Protein AF-A0A1J3I0V1-F1 (afdb_monomer_lite)

Radius of gyration: 13.32 Å; chains: 1; bounding box: 36×35×29 Å

Foldseek 3Di:
DDPPPPLEDADQVSLLCCQPVVVCLCSHQEYAAACQPDPAADEREPCSNVNNVNHDYYHYHHPPDPDDDDPPHSYHYDDD

pLDDT: mean 80.08, std 13.04, range [33.25, 93.81]

Organism: Noccaea caerulescens (NCBI:txid107243)

Sequence (80 aa):
LGSQGSHRLWNHKGVVAALTKRVGANSVRGIFLDMSELEKNIPLDRCTFTEMRNLRYLKIYSSRCHRECEADCKLNFPEG

Structure (mmCIF, N/CA/C/O backbone):
data_AF-A0A1J3I0V1-F1
#
_entry.id   AF-A0A1J3I0V1-F1
#
loop_
_atom_site.group_PDB
_atom_site.id
_atom_site.type_symbol
_atom_site.label_atom_id
_atom_site.label_alt_id
_atom_site.label_comp_id
_atom_site.label_asym_id
_atom_site.label_entity_id
_atom_site.label_seq_id
_atom_site.pdbx_PDB_ins_code
_atom_site.Cartn_x
_atom_site.Cartn_y
_atom_site.Cartn_z
_atom_site.occupancy
_atom_site.B_iso_or_equiv
_atom_site.auth_seq_id
_atom_site.auth_comp_id
_atom_site.auth_asym_id
_atom_site.auth_atom_id
_atom_site.pdbx_PDB_model_num
ATOM 1 N N . LEU A 1 1 ? -20.400 19.617 -0.276 1.00 33.25 1 LEU A N 1
ATOM 2 C CA . LEU A 1 1 ? -19.866 18.791 0.834 1.00 33.25 1 LEU A CA 1
ATOM 3 C C . LEU A 1 1 ? -19.513 17.418 0.275 1.00 33.25 1 LEU A C 1
ATOM 5 O O . LEU A 1 1 ? -20.402 16.609 0.073 1.00 33.25 1 LEU A O 1
ATOM 9 N N . GLY A 1 2 ? -18.251 17.188 -0.080 1.00 34.81 2 GLY A N 1
ATOM 10 C CA . GLY A 1 2 ? -17.823 15.918 -0.664 1.00 34.81 2 GLY A CA 1
ATOM 11 C C . GLY A 1 2 ? -16.339 15.956 -0.984 1.00 34.81 2 GLY A C 1
ATOM 12 O O . GLY A 1 2 ? -15.958 16.298 -2.096 1.00 34.81 2 GLY A O 1
ATOM 13 N N . SER A 1 3 ? -15.497 15.639 -0.003 1.00 45.50 3 SER A N 1
ATOM 14 C CA . SER A 1 3 ? -14.127 15.233 -0.310 1.00 45.50 3 SER A CA 1
ATOM 15 C C . SER A 1 3 ? -14.231 13.864 -0.986 1.00 45.50 3 SER A C 1
ATOM 17 O O . SER A 1 3 ? -14.387 12.846 -0.313 1.00 45.50 3 SER A O 1
ATOM 19 N N . GLN A 1 4 ? -14.283 13.850 -2.323 1.00 49.84 4 GLN A N 1
ATOM 20 C CA . 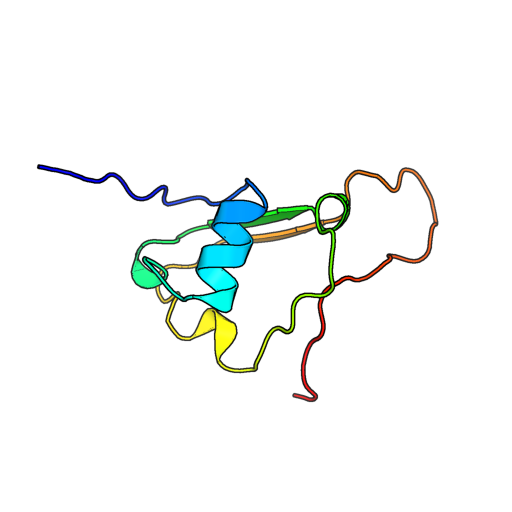GLN A 1 4 ? -14.210 12.638 -3.139 1.00 49.84 4 GLN A CA 1
ATOM 21 C C . GLN A 1 4 ? -12.818 12.025 -2.956 1.00 49.84 4 GLN A C 1
ATOM 23 O O . GLN A 1 4 ? -11.903 12.260 -3.742 1.00 49.84 4 GLN A O 1
ATOM 28 N N . GLY A 1 5 ? -12.637 11.253 -1.884 1.00 58.41 5 GLY A N 1
ATOM 29 C CA . GLY A 1 5 ? -11.492 10.362 -1.761 1.00 58.41 5 GLY A CA 1
ATOM 30 C C . GLY A 1 5 ? -11.483 9.431 -2.971 1.00 58.41 5 GLY A C 1
ATOM 31 O O . GLY A 1 5 ? -12.472 8.749 -3.236 1.00 58.41 5 GLY A O 1
ATOM 32 N N . SER A 1 6 ? -10.402 9.447 -3.753 1.00 65.38 6 SER A N 1
ATOM 33 C CA . SER A 1 6 ? -10.307 8.615 -4.950 1.00 65.38 6 SER A CA 1
ATOM 34 C C . SER A 1 6 ? -10.462 7.139 -4.580 1.00 65.38 6 SER A C 1
ATOM 36 O O . SER A 1 6 ? -9.633 6.578 -3.866 1.00 65.38 6 SER A O 1
ATOM 38 N N . HIS A 1 7 ? -11.493 6.480 -5.116 1.00 82.50 7 HIS A N 1
ATOM 39 C CA . HIS A 1 7 ? -11.708 5.041 -4.929 1.00 82.50 7 HIS A CA 1
ATOM 40 C C . HIS A 1 7 ? -10.587 4.181 -5.532 1.00 82.50 7 HIS A C 1
ATOM 42 O O . HIS A 1 7 ? -10.508 2.986 -5.242 1.00 82.50 7 HIS A O 1
ATOM 48 N N . ARG A 1 8 ? -9.746 4.755 -6.402 1.00 85.69 8 ARG A N 1
ATOM 49 C CA . ARG A 1 8 ? -8.587 4.096 -7.009 1.00 85.69 8 ARG A CA 1
ATOM 50 C C . ARG A 1 8 ? -7.323 4.889 -6.702 1.00 85.69 8 ARG A C 1
ATOM 52 O O . ARG A 1 8 ? -7.250 6.079 -7.001 1.00 85.69 8 ARG A O 1
ATOM 59 N N . LEU A 1 9 ? -6.325 4.226 -6.138 1.00 87.75 9 LEU A N 1
ATOM 60 C CA . LEU A 1 9 ? -5.018 4.809 -5.860 1.00 87.75 9 LEU A CA 1
ATOM 61 C C . LEU A 1 9 ? -4.007 4.263 -6.867 1.00 87.75 9 LEU A C 1
ATOM 63 O O . LEU A 1 9 ? -3.859 3.050 -6.981 1.00 87.75 9 LEU A O 1
ATOM 67 N N . TRP A 1 10 ? -3.339 5.156 -7.596 1.00 86.62 10 TRP A N 1
ATOM 68 C CA . TRP A 1 10 ? -2.277 4.811 -8.552 1.00 86.62 10 TRP A CA 1
ATOM 69 C C . TRP A 1 10 ? -0.994 5.620 -8.360 1.00 86.62 10 TRP A C 1
ATOM 71 O O . TRP A 1 10 ? 0.065 5.185 -8.788 1.00 86.62 10 TRP A O 1
ATOM 81 N N . ASN A 1 11 ? -1.060 6.801 -7.731 1.00 84.75 11 ASN A N 1
ATOM 82 C CA . ASN A 1 11 ? 0.149 7.567 -7.440 1.00 84.75 11 ASN A CA 1
ATOM 83 C C . ASN A 1 11 ? 0.830 6.988 -6.192 1.00 84.75 11 ASN A C 1
ATOM 85 O O . ASN A 1 11 ? 0.154 6.714 -5.192 1.00 84.75 11 ASN A O 1
ATOM 89 N N . HIS A 1 12 ? 2.155 6.827 -6.236 1.00 81.94 12 HIS A N 1
ATOM 90 C CA . HIS A 1 12 ? 2.901 6.178 -5.157 1.00 81.94 12 HIS A CA 1
ATOM 91 C C . HIS A 1 12 ? 2.670 6.846 -3.791 1.00 81.94 12 HIS A C 1
ATOM 93 O O . HIS A 1 12 ? 2.486 6.144 -2.803 1.00 81.94 12 HIS A O 1
ATOM 99 N N . LYS A 1 13 ? 2.580 8.184 -3.707 1.00 84.62 13 LYS A N 1
ATOM 100 C CA . LYS A 1 13 ? 2.369 8.899 -2.428 1.00 84.62 13 LYS A CA 1
ATOM 101 C C . LYS A 1 13 ? 1.041 8.536 -1.761 1.00 84.62 13 LYS A C 1
ATOM 103 O O . LYS A 1 13 ? 0.998 8.308 -0.555 1.00 84.62 13 LYS A O 1
ATOM 108 N N . GLY A 1 14 ? -0.036 8.480 -2.538 1.00 84.44 14 GLY A N 1
ATOM 109 C CA . GLY A 1 14 ? -1.378 8.143 -2.076 1.00 84.44 14 GLY A CA 1
ATOM 110 C C . GLY A 1 14 ? -1.482 6.678 -1.674 1.00 84.44 14 GLY A C 1
ATOM 111 O O . GLY A 1 14 ? -2.054 6.377 -0.629 1.00 84.44 14 GLY A O 1
ATOM 112 N N . VAL A 1 15 ? -0.867 5.781 -2.450 1.00 86.44 15 VAL A N 1
ATOM 113 C CA . VAL A 1 15 ? -0.782 4.358 -2.097 1.00 86.44 15 VAL A CA 1
ATOM 114 C C . VAL A 1 15 ? 0.016 4.171 -0.804 1.00 86.44 15 VAL A C 1
ATOM 116 O O . VAL A 1 15 ? -0.492 3.558 0.128 1.00 86.44 15 VAL A O 1
ATOM 119 N N . VAL A 1 16 ? 1.207 4.770 -0.684 1.00 86.25 16 VAL A N 1
ATOM 120 C CA . VAL A 1 16 ? 2.028 4.725 0.541 1.00 86.25 16 VAL A CA 1
ATOM 121 C C . VAL A 1 16 ? 1.250 5.256 1.741 1.00 86.25 16 VAL A C 1
ATOM 123 O O . VAL A 1 16 ? 1.250 4.625 2.795 1.00 86.25 16 VAL A O 1
ATOM 126 N N . ALA A 1 17 ? 0.558 6.391 1.605 1.00 85.62 17 ALA A N 1
ATOM 127 C CA . ALA A 1 17 ? -0.235 6.960 2.689 1.00 85.62 17 ALA A CA 1
ATOM 128 C C . ALA A 1 17 ? -1.389 6.036 3.112 1.00 85.62 17 ALA A C 1
ATOM 130 O O . ALA A 1 17 ? -1.623 5.873 4.308 1.00 85.62 17 ALA A O 1
ATOM 131 N N . ALA A 1 18 ? -2.072 5.394 2.162 1.00 85.31 18 ALA A N 1
ATOM 132 C CA . ALA A 1 18 ? -3.128 4.435 2.467 1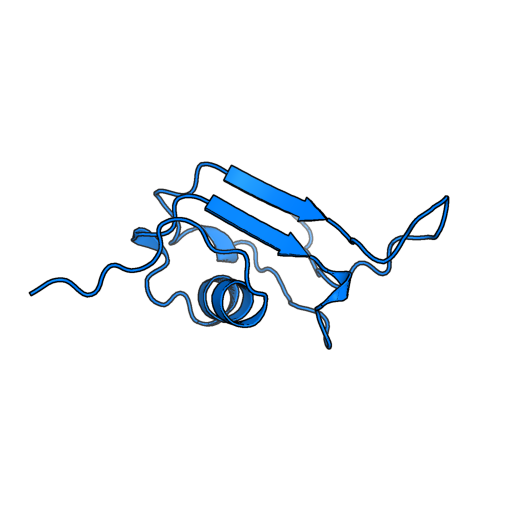.00 85.31 18 ALA A CA 1
ATOM 133 C C . ALA A 1 18 ? -2.584 3.179 3.166 1.00 85.31 18 ALA A C 1
ATOM 135 O O . ALA A 1 18 ? -3.166 2.748 4.157 1.00 85.31 18 ALA A O 1
ATOM 136 N N . LEU A 1 19 ? -1.457 2.631 2.695 1.00 85.94 19 LEU A N 1
ATOM 137 C CA . LEU A 1 19 ? -0.830 1.431 3.264 1.00 85.94 19 LEU A CA 1
ATOM 138 C C . LEU A 1 19 ? -0.256 1.681 4.668 1.00 85.94 19 LEU A C 1
ATOM 140 O O . LEU A 1 19 ? -0.454 0.873 5.567 1.00 85.94 19 LEU A O 1
ATOM 144 N N . THR A 1 20 ? 0.421 2.815 4.878 1.00 83.75 20 THR A N 1
ATOM 145 C CA . THR A 1 20 ? 1.160 3.089 6.127 1.00 83.75 20 THR A CA 1
ATOM 146 C C . THR A 1 20 ? 0.347 3.858 7.164 1.00 83.75 20 THR A C 1
ATOM 148 O O . THR A 1 20 ? 0.435 3.572 8.354 1.00 83.75 20 THR A O 1
ATOM 151 N N . LYS A 1 21 ? -0.455 4.841 6.737 1.00 79.50 21 LYS A N 1
ATOM 152 C CA . LYS A 1 21 ? -1.203 5.732 7.641 1.00 79.50 21 LYS A CA 1
ATOM 153 C C . LYS A 1 21 ? -2.671 5.344 7.774 1.00 79.50 21 LYS A C 1
ATOM 155 O O . LYS A 1 21 ? -3.360 5.904 8.619 1.00 79.50 21 LYS A O 1
ATOM 160 N N . ARG A 1 22 ? -3.164 4.428 6.928 1.00 77.38 22 ARG A N 1
ATOM 161 C CA . ARG A 1 22 ? -4.548 3.907 6.925 1.00 77.38 22 ARG A CA 1
ATOM 162 C C . ARG A 1 22 ? -5.636 4.988 6.796 1.00 77.38 22 ARG A C 1
ATOM 164 O O . ARG A 1 22 ? -6.817 4.731 7.023 1.00 77.38 22 ARG A O 1
ATOM 171 N N . VAL A 1 23 ? -5.270 6.201 6.379 1.00 71.81 23 VAL A N 1
ATOM 172 C CA . VAL A 1 23 ? -6.202 7.324 6.213 1.00 71.81 23 VAL A CA 1
ATOM 173 C C . VAL A 1 23 ? -7.096 7.064 5.006 1.00 71.81 23 VAL A C 1
ATOM 175 O O . VAL A 1 23 ? -6.606 6.830 3.904 1.00 71.81 23 VAL A O 1
ATOM 178 N N . GLY A 1 24 ? -8.416 7.095 5.205 1.00 74.69 24 GLY A N 1
ATOM 179 C CA . GLY A 1 24 ? -9.384 6.867 4.126 1.00 74.69 24 GLY A CA 1
ATOM 180 C C . GLY A 1 24 ? -9.389 5.439 3.561 1.00 74.69 24 GLY A C 1
ATOM 181 O O . GLY A 1 24 ? -10.070 5.203 2.562 1.00 74.69 24 GLY A O 1
ATOM 182 N N . ALA A 1 25 ? -8.690 4.495 4.207 1.00 80.94 25 ALA A N 1
ATOM 183 C CA . ALA A 1 25 ? -8.512 3.102 3.782 1.00 80.94 25 ALA A CA 1
ATOM 184 C C . ALA A 1 25 ? -9.836 2.390 3.458 1.00 80.94 25 ALA A C 1
ATOM 186 O O . ALA A 1 25 ? -9.943 1.720 2.434 1.00 80.94 25 ALA A O 1
ATOM 187 N N . ASN A 1 26 ? -10.872 2.627 4.268 1.00 85.25 26 ASN A N 1
ATOM 188 C CA . ASN A 1 26 ? -12.240 2.150 4.048 1.00 85.25 26 ASN A CA 1
ATOM 189 C C . ASN A 1 26 ? -12.744 2.459 2.627 1.00 85.25 26 ASN A C 1
ATOM 191 O O . ASN A 1 26 ? -13.340 1.599 1.991 1.00 85.25 26 ASN A O 1
ATOM 195 N N . SER A 1 27 ? -12.513 3.668 2.114 1.00 86.88 27 SER A N 1
ATOM 196 C CA . SER A 1 27 ? -13.087 4.117 0.836 1.00 86.88 27 SER A CA 1
ATOM 197 C C . SER A 1 27 ? -12.347 3.597 -0.403 1.00 86.88 27 SER A C 1
ATOM 199 O O . SER A 1 27 ? -12.845 3.733 -1.529 1.00 86.88 27 SER A O 1
ATOM 201 N N . VAL A 1 28 ? -11.164 3.007 -0.202 1.00 90.25 28 VAL A N 1
ATOM 202 C CA . VAL A 1 28 ? -10.299 2.518 -1.274 1.00 90.25 28 VAL A CA 1
ATOM 203 C C . VAL A 1 28 ? -10.878 1.227 -1.840 1.00 90.25 28 VAL A C 1
ATOM 205 O O . VAL A 1 28 ? -11.054 0.237 -1.137 1.00 90.25 28 VAL A O 1
ATOM 208 N N . ARG A 1 29 ? -11.149 1.231 -3.147 1.00 93.62 29 ARG A N 1
ATOM 209 C CA . ARG A 1 29 ? -11.656 0.076 -3.899 1.00 93.62 29 ARG A CA 1
ATOM 210 C C . ARG A 1 29 ? -10.590 -0.568 -4.780 1.00 93.62 29 ARG A C 1
ATOM 212 O O . ARG A 1 29 ? -10.718 -1.744 -5.119 1.00 93.62 29 ARG A O 1
ATOM 219 N N . GLY A 1 30 ? -9.554 0.175 -5.162 1.00 93.50 30 GLY A N 1
ATOM 220 C CA . GLY A 1 30 ? -8.456 -0.345 -5.968 1.00 93.50 30 GLY A CA 1
ATOM 221 C C . GLY A 1 30 ? -7.113 0.306 -5.661 1.00 93.50 30 GLY A C 1
ATOM 222 O O . GLY A 1 30 ? -7.046 1.521 -5.485 1.00 93.50 30 GLY A O 1
ATOM 223 N N . ILE A 1 31 ? -6.054 -0.500 -5.654 1.00 92.69 31 ILE A N 1
ATOM 224 C CA . ILE A 1 31 ? -4.661 -0.075 -5.500 1.00 92.69 31 ILE A CA 1
ATOM 225 C C . ILE A 1 31 ? -3.861 -0.568 -6.704 1.00 92.69 31 ILE A C 1
ATOM 227 O O . ILE A 1 31 ? -3.888 -1.751 -7.042 1.00 92.69 31 ILE A O 1
ATOM 231 N N . PHE A 1 32 ? -3.135 0.352 -7.325 1.00 92.38 32 PHE A N 1
ATOM 232 C CA . PHE A 1 32 ? -2.171 0.105 -8.384 1.00 92.38 32 PHE A CA 1
ATOM 233 C C . PHE A 1 32 ? -0.837 0.666 -7.903 1.00 92.38 32 PHE A C 1
ATOM 235 O O . PHE A 1 32 ? -0.704 1.874 -7.729 1.00 92.38 32 PHE A O 1
ATOM 242 N N . LEU A 1 33 ? 0.118 -0.212 -7.624 1.00 90.38 33 LEU A N 1
ATOM 243 C CA . LEU A 1 33 ? 1.418 0.147 -7.081 1.00 90.38 33 LEU A CA 1
ATOM 244 C C . LEU A 1 33 ? 2.513 -0.184 -8.085 1.00 90.38 33 LEU A C 1
ATOM 246 O O . LEU A 1 33 ? 2.789 -1.357 -8.338 1.00 90.38 33 LEU A O 1
ATOM 250 N N . ASP A 1 34 ? 3.150 0.861 -8.601 1.00 88.88 34 ASP A N 1
ATOM 251 C CA . ASP A 1 34 ? 4.405 0.747 -9.328 1.00 88.88 34 ASP A CA 1
ATOM 252 C C . ASP A 1 34 ? 5.582 0.786 -8.344 1.00 88.88 34 ASP A C 1
ATOM 254 O O . ASP A 1 34 ? 5.934 1.834 -7.803 1.00 88.88 34 ASP A O 1
ATOM 258 N N . MET A 1 35 ? 6.201 -0.364 -8.095 1.00 88.12 35 MET A N 1
ATOM 259 C CA . MET A 1 35 ? 7.350 -0.492 -7.197 1.00 88.12 35 MET A CA 1
ATOM 260 C C . MET A 1 35 ? 8.583 0.253 -7.713 1.00 88.12 35 MET A C 1
ATOM 262 O O . MET A 1 35 ? 9.450 0.626 -6.924 1.00 88.12 35 MET A O 1
ATOM 266 N N . SER A 1 36 ? 8.668 0.519 -9.020 1.00 84.81 36 SER A N 1
ATOM 267 C CA . SER A 1 36 ? 9.790 1.268 -9.587 1.00 84.81 36 SER A CA 1
ATOM 268 C C . SER A 1 36 ? 9.791 2.749 -9.184 1.00 84.81 36 SER A C 1
ATOM 270 O O . SER A 1 36 ? 10.838 3.396 -9.241 1.00 84.81 36 SER A O 1
ATOM 272 N N . GLU A 1 37 ? 8.645 3.269 -8.729 1.00 86.44 37 GLU A N 1
ATOM 273 C CA . GLU A 1 37 ? 8.501 4.623 -8.182 1.00 86.44 37 GLU A CA 1
ATOM 274 C C . GLU A 1 37 ? 8.796 4.703 -6.678 1.00 86.44 37 GLU A C 1
ATOM 276 O O . GLU A 1 37 ? 8.834 5.794 -6.112 1.00 86.44 37 GLU A O 1
ATOM 281 N N . LEU A 1 38 ? 8.995 3.568 -6.002 1.00 86.50 38 LEU A N 1
ATOM 282 C CA . LEU A 1 38 ? 9.287 3.561 -4.575 1.00 86.50 38 LEU A CA 1
ATOM 283 C C . LEU A 1 38 ? 10.759 3.883 -4.326 1.00 86.50 38 LEU A C 1
ATOM 285 O O . LEU A 1 38 ? 11.655 3.208 -4.824 1.00 86.50 38 LEU A O 1
ATOM 289 N N . GLU A 1 39 ? 11.023 4.891 -3.503 1.00 84.50 39 GLU A N 1
ATOM 290 C CA . GLU A 1 39 ? 12.390 5.242 -3.095 1.00 84.50 39 GLU A CA 1
ATOM 291 C C . GLU A 1 39 ? 12.920 4.338 -1.973 1.00 84.50 39 GLU A C 1
ATOM 293 O O . GLU A 1 39 ? 14.127 4.250 -1.765 1.00 84.50 39 GLU A O 1
ATOM 298 N N . LYS A 1 40 ? 12.024 3.681 -1.226 1.00 85.56 40 LYS A N 1
ATOM 299 C CA . LYS A 1 40 ? 12.346 2.865 -0.049 1.00 85.56 40 LYS A CA 1
ATOM 300 C C . LYS A 1 40 ? 11.455 1.633 0.024 1.00 85.56 40 LYS A C 1
ATOM 302 O O . LYS A 1 40 ? 10.348 1.633 -0.516 1.00 85.56 40 LYS A O 1
ATOM 307 N N . ASN A 1 41 ? 11.924 0.635 0.766 1.00 86.19 41 ASN A N 1
ATOM 308 C CA . ASN A 1 41 ? 11.131 -0.540 1.097 1.00 86.19 41 ASN A CA 1
ATOM 309 C C . ASN A 1 41 ? 9.936 -0.156 1.974 1.00 86.19 41 ASN A C 1
ATOM 311 O O . ASN A 1 41 ? 10.071 0.621 2.923 1.00 86.19 41 ASN A O 1
ATOM 315 N N . ILE A 1 42 ? 8.776 -0.724 1.661 1.00 86.69 42 ILE A N 1
ATOM 316 C CA . ILE A 1 42 ? 7.545 -0.568 2.427 1.00 86.69 42 ILE A CA 1
ATOM 317 C C . ILE A 1 42 ? 7.285 -1.882 3.167 1.00 86.69 42 ILE A C 1
ATOM 319 O O . ILE A 1 42 ? 7.062 -2.909 2.519 1.00 86.69 42 ILE A O 1
ATOM 323 N N . PRO A 1 43 ? 7.291 -1.878 4.509 1.00 84.06 43 PRO A N 1
ATOM 324 C CA . PRO A 1 43 ? 6.822 -3.022 5.270 1.00 84.06 43 PRO A CA 1
ATOM 325 C C . PRO A 1 43 ? 5.301 -3.130 5.138 1.00 84.06 43 PRO A C 1
ATOM 327 O O . PRO A 1 43 ? 4.580 -2.175 5.431 1.00 84.06 43 PRO A O 1
ATOM 330 N N . LEU A 1 44 ? 4.821 -4.287 4.691 1.00 87.06 44 LEU A N 1
ATOM 331 C CA . LEU A 1 44 ? 3.404 -4.630 4.676 1.00 87.06 44 LEU A CA 1
ATOM 332 C C . LEU A 1 44 ? 3.154 -5.604 5.819 1.00 87.06 44 LEU A C 1
ATOM 334 O O . LEU A 1 44 ? 3.480 -6.770 5.698 1.00 87.06 44 LEU A O 1
ATOM 338 N N . ASP A 1 45 ? 2.601 -5.147 6.935 1.00 84.38 45 ASP A N 1
ATOM 339 C CA . ASP A 1 45 ? 2.222 -6.026 8.040 1.00 84.38 45 ASP A CA 1
ATOM 340 C C . ASP A 1 45 ? 0.970 -6.869 7.717 1.00 84.38 45 ASP A C 1
ATOM 342 O O . ASP A 1 45 ? 0.176 -6.536 6.834 1.00 84.38 45 ASP A O 1
ATOM 346 N N . ARG A 1 46 ? 0.738 -7.941 8.488 1.00 83.44 46 ARG A N 1
ATOM 347 C CA . ARG A 1 46 ? -0.437 -8.824 8.329 1.00 83.44 46 ARG A CA 1
ATOM 348 C C . ARG A 1 46 ? -1.772 -8.069 8.404 1.00 83.44 46 ARG A C 1
ATOM 350 O O . ARG A 1 46 ? -2.764 -8.513 7.832 1.00 83.44 46 ARG A O 1
ATOM 357 N N . CYS A 1 47 ? -1.800 -6.920 9.074 1.00 86.00 47 CYS A N 1
ATOM 358 C CA . CYS A 1 47 ? -2.975 -6.076 9.234 1.00 86.00 47 CYS A CA 1
ATOM 359 C C . CYS A 1 47 ? -3.010 -4.874 8.270 1.00 86.00 47 CYS A C 1
ATOM 361 O O . CYS A 1 47 ? -3.916 -4.045 8.392 1.00 86.00 47 CYS A O 1
ATOM 363 N N . THR A 1 48 ? -2.074 -4.752 7.318 1.00 86.81 48 THR A N 1
ATOM 364 C CA . THR A 1 48 ? -1.992 -3.609 6.388 1.00 86.81 48 THR A CA 1
ATOM 365 C C . THR A 1 48 ? -3.300 -3.393 5.624 1.00 86.81 48 THR A C 1
ATOM 367 O O . THR A 1 48 ? -3.752 -2.259 5.470 1.00 86.81 48 THR A O 1
ATOM 370 N N . PHE A 1 49 ? -3.952 -4.472 5.190 1.00 88.38 49 PHE A N 1
ATOM 371 C CA . PHE A 1 49 ? -5.179 -4.397 4.392 1.00 88.38 49 PHE A CA 1
ATOM 372 C C . PHE A 1 49 ? -6.471 -4.550 5.209 1.00 88.38 49 PHE A C 1
ATOM 374 O O . PHE A 1 49 ? -7.555 -4.392 4.652 1.00 88.38 49 PHE A O 1
ATOM 381 N N . THR A 1 50 ? -6.394 -4.805 6.519 1.00 88.50 50 THR A N 1
ATOM 382 C CA . THR A 1 50 ? -7.571 -5.115 7.359 1.00 88.50 50 THR A CA 1
ATOM 383 C C . THR A 1 50 ? -8.609 -3.989 7.376 1.00 88.50 50 THR A C 1
ATOM 385 O O . THR A 1 50 ? -9.814 -4.242 7.343 1.00 88.50 50 THR A O 1
ATOM 388 N N . GLU A 1 51 ? -8.159 -2.731 7.348 1.00 87.06 51 GLU A N 1
ATOM 389 C CA . GLU A 1 51 ? -9.047 -1.559 7.334 1.00 87.06 51 GLU A CA 1
ATOM 390 C C . GLU A 1 51 ? -9.546 -1.185 5.925 1.00 87.06 51 GLU A C 1
ATOM 392 O O . GLU A 1 51 ? -10.420 -0.330 5.768 1.00 87.06 51 GLU A O 1
ATOM 397 N N . MET A 1 52 ? -9.043 -1.847 4.879 1.00 90.31 52 MET A N 1
ATOM 398 C CA . MET A 1 52 ? -9.412 -1.605 3.480 1.00 90.31 52 MET A CA 1
ATOM 399 C C . MET A 1 52 ? -10.562 -2.516 3.035 1.00 90.31 52 MET A C 1
ATOM 401 O O . MET A 1 52 ? -10.482 -3.202 2.019 1.00 90.31 52 MET A O 1
ATOM 405 N N . ARG A 1 53 ? -11.665 -2.521 3.792 1.00 89.12 53 ARG A N 1
ATOM 406 C CA . ARG A 1 53 ? -12.790 -3.466 3.609 1.00 89.12 53 ARG A CA 1
ATOM 407 C C . ARG A 1 53 ? -13.465 -3.411 2.233 1.00 89.12 53 ARG A C 1
ATOM 409 O O . ARG A 1 53 ? -14.112 -4.374 1.837 1.00 89.12 53 ARG A O 1
ATOM 416 N N . ASN A 1 54 ? -13.336 -2.299 1.507 1.00 91.19 54 ASN A N 1
ATOM 417 C CA . ASN A 1 54 ? -13.893 -2.148 0.161 1.00 91.19 54 ASN A CA 1
ATOM 418 C C . ASN A 1 54 ? -12.891 -2.456 -0.961 1.00 91.19 54 ASN A C 1
ATOM 420 O O . ASN A 1 54 ? -13.256 -2.317 -2.133 1.00 91.19 54 ASN A O 1
ATOM 424 N N . LEU A 1 55 ? -11.660 -2.869 -0.640 1.00 92.56 55 LEU A N 1
ATOM 425 C CA . LEU A 1 55 ? -10.632 -3.174 -1.628 1.00 92.56 55 LEU A CA 1
ATOM 426 C C . LEU A 1 55 ? -11.043 -4.395 -2.457 1.00 92.56 55 LEU A C 1
ATOM 428 O O . LEU A 1 55 ? -11.294 -5.473 -1.929 1.00 92.56 55 LEU A 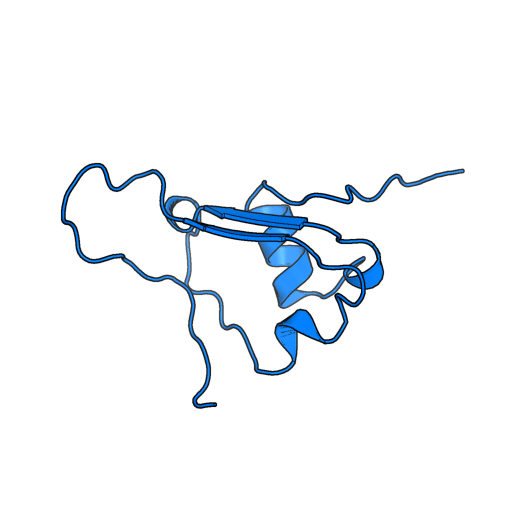O 1
ATOM 432 N N . ARG A 1 56 ? -11.118 -4.217 -3.777 1.00 93.81 56 ARG A N 1
ATOM 433 C CA . ARG A 1 56 ? -11.471 -5.275 -4.741 1.00 93.81 56 ARG A CA 1
ATOM 434 C C . ARG A 1 56 ? -10.3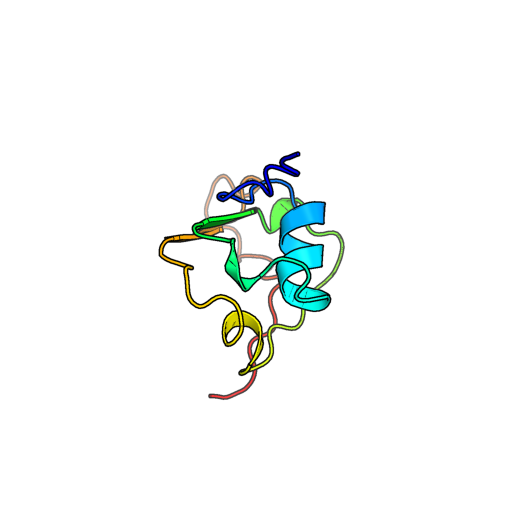87 -5.528 -5.778 1.00 93.81 56 ARG A C 1
ATOM 436 O O . ARG A 1 56 ? -10.406 -6.565 -6.427 1.00 93.81 56 ARG A O 1
ATOM 443 N N . TYR A 1 57 ? -9.480 -4.572 -5.963 1.00 93.50 57 TYR A N 1
ATOM 444 C CA . TYR A 1 57 ? -8.425 -4.646 -6.964 1.00 93.50 57 TYR A CA 1
ATOM 445 C C . TYR A 1 57 ? -7.086 -4.292 -6.329 1.00 93.50 57 TYR A C 1
ATOM 447 O O . TYR A 1 57 ? -6.933 -3.205 -5.778 1.00 93.50 57 TYR A O 1
ATOM 455 N N . LEU A 1 58 ? -6.112 -5.187 -6.444 1.00 91.69 58 LEU A N 1
ATOM 456 C CA . LEU A 1 58 ? -4.730 -4.940 -6.060 1.00 91.69 58 LEU A CA 1
ATOM 457 C C . LEU A 1 58 ? -3.843 -5.339 -7.235 1.00 91.69 58 LEU A C 1
ATOM 459 O O . LEU A 1 58 ? -3.865 -6.488 -7.669 1.00 91.69 58 LEU A O 1
ATOM 463 N N . LYS A 1 59 ? -3.083 -4.382 -7.764 1.00 91.62 59 LYS A N 1
ATOM 464 C CA . LYS A 1 59 ? -2.071 -4.623 -8.789 1.00 91.62 59 LYS A CA 1
ATOM 465 C C . LYS A 1 59 ? -0.744 -4.077 -8.293 1.00 91.62 59 LYS A C 1
ATOM 467 O O . LYS A 1 59 ? -0.622 -2.877 -8.076 1.00 91.62 59 LYS A O 1
ATOM 472 N N . ILE A 1 60 ? 0.240 -4.952 -8.156 1.00 87.94 60 ILE A N 1
ATOM 473 C CA . ILE A 1 60 ? 1.620 -4.602 -7.824 1.00 87.94 60 ILE A CA 1
ATOM 474 C C . ILE A 1 60 ? 2.454 -4.926 -9.061 1.00 87.94 60 ILE A C 1
ATOM 476 O O . ILE A 1 60 ? 2.336 -6.017 -9.615 1.00 87.94 60 ILE A O 1
ATOM 480 N N . TYR A 1 61 ? 3.225 -3.961 -9.548 1.00 86.62 61 TYR A N 1
ATOM 481 C CA . TYR A 1 61 ? 4.032 -4.106 -10.757 1.00 86.62 61 TYR A CA 1
ATOM 482 C C . TYR A 1 61 ? 5.292 -3.243 -10.671 1.00 86.62 61 TYR A C 1
ATOM 484 O O . TYR A 1 61 ? 5.431 -2.432 -9.764 1.00 86.62 61 TYR A O 1
ATOM 492 N N . SER A 1 62 ? 6.217 -3.418 -11.609 1.00 84.44 62 SER A N 1
ATOM 493 C CA . SER A 1 62 ? 7.382 -2.548 -11.786 1.00 84.44 62 SER A CA 1
ATOM 494 C C . SER A 1 62 ? 7.443 -2.137 -13.253 1.00 84.44 62 SER A C 1
ATOM 496 O O . SER A 1 62 ? 7.544 -3.006 -14.118 1.00 84.44 62 SER A O 1
ATOM 498 N N . SER A 1 63 ? 7.319 -0.843 -13.562 1.00 84.00 63 SER A N 1
ATOM 499 C CA . SER A 1 63 ? 7.311 -0.372 -14.962 1.00 84.00 63 SER A CA 1
ATOM 500 C C . SER A 1 63 ? 8.702 -0.227 -15.586 1.00 84.00 63 SER A C 1
ATOM 502 O O . SER A 1 63 ? 8.826 -0.224 -16.811 1.00 84.00 63 SER A O 1
ATOM 504 N N . ARG A 1 64 ? 9.759 -0.135 -14.768 1.00 76.75 64 ARG A N 1
ATOM 505 C CA . ARG A 1 64 ? 11.144 0.070 -15.234 1.00 76.75 64 ARG A CA 1
ATOM 506 C C . ARG A 1 64 ? 11.870 -1.204 -15.675 1.00 76.75 64 ARG A C 1
ATOM 508 O O . ARG A 1 64 ? 13.014 -1.115 -16.102 1.00 76.75 64 ARG A O 1
ATOM 515 N N . CYS A 1 65 ? 11.246 -2.378 -15.582 1.00 67.06 65 CYS A N 1
ATOM 516 C CA . CYS A 1 65 ? 11.874 -3.627 -16.008 1.00 67.06 65 CYS A CA 1
ATOM 517 C C . CYS A 1 65 ? 11.267 -4.105 -17.330 1.00 67.06 65 CYS A C 1
ATOM 519 O O . CYS A 1 65 ? 10.106 -4.504 -17.384 1.00 67.06 65 CYS A O 1
ATOM 521 N N . HIS A 1 66 ? 12.050 -4.037 -18.409 1.00 62.59 66 HIS A N 1
ATOM 522 C CA . HIS A 1 66 ? 11.575 -4.370 -19.753 1.00 62.59 66 HIS A CA 1
ATOM 523 C C . HIS A 1 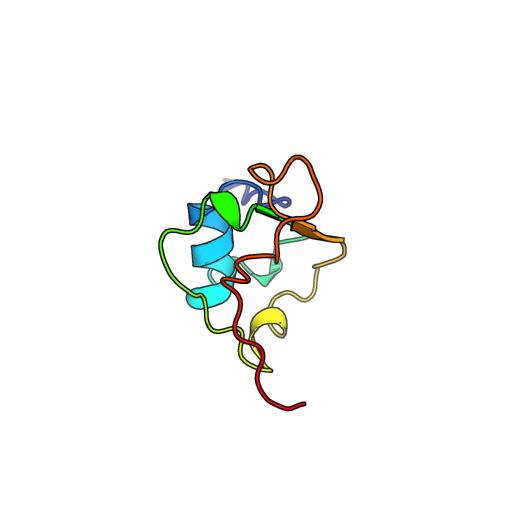66 ? 11.830 -5.836 -20.139 1.00 62.59 66 HIS A C 1
ATOM 525 O O . HIS A 1 66 ? 11.131 -6.329 -21.020 1.00 62.59 66 HIS A O 1
ATOM 531 N N . ARG A 1 67 ? 12.787 -6.538 -19.503 1.00 57.78 67 ARG A N 1
ATOM 532 C CA . ARG A 1 67 ? 13.106 -7.967 -19.717 1.00 57.78 67 ARG A CA 1
ATOM 533 C C . ARG A 1 67 ? 13.897 -8.537 -18.536 1.00 57.78 67 ARG A C 1
ATOM 535 O O . ARG A 1 67 ? 14.869 -7.912 -18.137 1.00 57.78 67 ARG A O 1
ATOM 542 N N . GLU A 1 68 ? 13.498 -9.710 -18.041 1.00 57.09 68 GLU A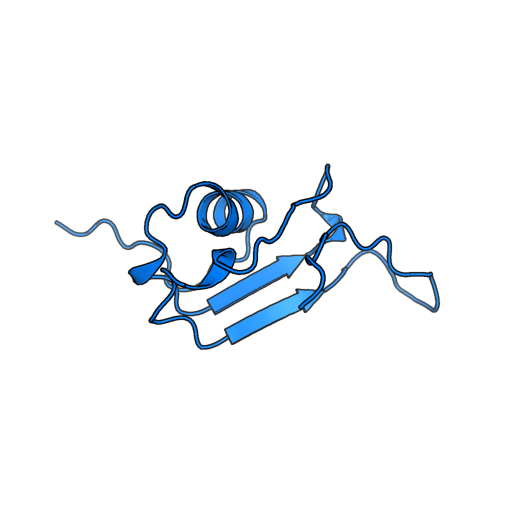 N 1
ATOM 543 C CA . GLU A 1 68 ? 14.328 -10.690 -17.299 1.00 57.09 68 GLU A CA 1
ATOM 544 C C . GLU A 1 68 ? 15.177 -10.200 -16.104 1.00 57.09 68 GLU A C 1
ATOM 546 O O . GLU A 1 68 ? 16.029 -10.944 -15.626 1.00 57.09 68 GLU A O 1
ATOM 551 N N . CYS A 1 69 ? 14.971 -8.992 -15.570 1.00 63.91 69 CYS A N 1
ATOM 552 C CA . CYS A 1 69 ? 15.676 -8.580 -14.357 1.00 63.91 69 CYS A CA 1
ATOM 553 C C . CYS A 1 69 ? 15.015 -9.211 -13.131 1.00 63.91 69 CYS A C 1
ATOM 555 O O . CYS A 1 69 ? 13.784 -9.288 -13.050 1.00 63.91 69 CYS A O 1
ATOM 557 N N . GLU A 1 70 ? 15.831 -9.585 -12.145 1.00 63.94 70 GLU A N 1
ATOM 558 C CA . GLU A 1 70 ? 15.331 -9.825 -10.796 1.00 63.94 70 GLU A CA 1
ATOM 559 C C . GLU A 1 70 ? 14.518 -8.608 -10.346 1.00 63.94 70 GLU A C 1
ATOM 561 O O . GLU A 1 70 ? 14.936 -7.453 -10.494 1.00 63.94 70 GLU A O 1
ATOM 566 N N . ALA A 1 71 ? 13.307 -8.862 -9.856 1.00 65.75 71 ALA A N 1
ATOM 567 C CA . ALA A 1 71 ? 12.465 -7.798 -9.355 1.00 65.75 71 ALA A CA 1
ATOM 568 C C . ALA A 1 71 ? 13.109 -7.239 -8.081 1.00 65.75 71 ALA A C 1
ATOM 570 O O . ALA A 1 71 ? 13.171 -7.937 -7.071 1.00 65.75 71 ALA A O 1
ATOM 571 N N . ASP A 1 72 ? 13.540 -5.974 -8.119 1.00 71.88 72 ASP A N 1
ATOM 572 C CA . ASP A 1 72 ? 13.856 -5.191 -6.919 1.00 71.88 72 ASP A CA 1
ATOM 573 C C . ASP A 1 72 ? 12.555 -4.991 -6.124 1.00 71.88 72 ASP A C 1
ATOM 575 O O . ASP A 1 72 ? 11.809 -4.019 -6.300 1.00 71.88 72 ASP A O 1
ATOM 579 N N . CYS A 1 73 ? 12.198 -6.019 -5.352 1.00 76.50 73 CYS A N 1
ATOM 580 C CA . CYS A 1 73 ? 10.961 -6.070 -4.600 1.00 76.50 73 CYS A CA 1
ATOM 581 C C . CYS A 1 73 ? 11.103 -5.177 -3.373 1.00 76.50 73 CYS A C 1
ATOM 583 O O . CYS A 1 73 ? 11.676 -5.559 -2.356 1.00 76.50 73 CYS A O 1
ATOM 585 N N . LYS A 1 74 ? 10.516 -3.986 -3.457 1.00 83.00 74 LYS A N 1
ATOM 586 C CA . LYS A 1 74 ? 10.496 -3.014 -2.357 1.00 83.00 74 LYS A CA 1
ATOM 587 C C . LYS A 1 74 ? 9.365 -3.259 -1.358 1.00 83.00 74 LYS A C 1
ATOM 589 O O . LYS A 1 74 ? 8.993 -2.352 -0.615 1.00 83.00 74 LYS A O 1
ATOM 594 N N . LEU A 1 75 ? 8.779 -4.455 -1.350 1.00 83.38 75 LEU A N 1
ATOM 595 C CA . LEU A 1 75 ? 7.708 -4.844 -0.437 1.00 83.38 75 LEU A CA 1
ATOM 596 C C . LEU A 1 75 ? 8.198 -5.951 0.486 1.00 83.38 75 LEU A C 1
ATOM 598 O O . LEU A 1 75 ? 8.566 -7.028 0.024 1.00 83.38 75 LEU A O 1
ATOM 602 N N . ASN A 1 76 ? 8.140 -5.696 1.791 1.00 82.94 76 ASN A N 1
ATOM 603 C CA . ASN A 1 76 ? 8.466 -6.701 2.795 1.00 82.94 76 ASN A CA 1
ATOM 604 C C . ASN A 1 76 ? 7.165 -7.292 3.339 1.00 82.94 76 ASN A C 1
ATOM 606 O O . ASN A 1 76 ? 6.397 -6.577 3.984 1.00 82.94 76 ASN A O 1
ATOM 610 N N . PHE A 1 77 ? 6.932 -8.579 3.088 1.00 77.31 77 PHE A N 1
ATOM 611 C CA . PHE A 1 77 ? 5.821 -9.337 3.662 1.00 77.31 77 PHE A CA 1
ATOM 612 C C . PHE A 1 77 ? 6.320 -10.100 4.903 1.00 77.31 77 PHE A C 1
ATOM 614 O O . PHE A 1 77 ? 7.402 -10.684 4.832 1.00 77.31 77 PHE A O 1
ATOM 621 N N . PRO A 1 78 ? 5.599 -10.101 6.039 1.00 73.06 78 PRO A N 1
ATOM 622 C CA . PRO A 1 78 ? 5.929 -10.942 7.178 1.00 73.06 78 PRO A CA 1
ATOM 623 C C . PRO A 1 78 ? 5.733 -12.413 6.814 1.00 73.06 78 PRO A C 1
ATOM 625 O O . PRO A 1 78 ? 4.957 -12.746 5.914 1.00 73.06 78 PRO A O 1
ATOM 628 N N . GLU A 1 79 ? 6.411 -13.288 7.552 1.00 70.25 79 GLU A N 1
ATOM 629 C CA . GLU A 1 79 ? 6.081 -14.713 7.561 1.00 70.25 79 GLU A CA 1
ATOM 630 C C . GLU A 1 79 ? 4.604 -14.883 7.975 1.00 70.25 79 GLU A C 1
ATOM 632 O O . GLU A 1 79 ? 4.112 -14.154 8.842 1.00 70.25 79 GLU A O 1
ATOM 637 N N . GLY A 1 80 ? 3.894 -15.760 7.255 1.00 55.12 80 GLY A N 1
ATOM 638 C CA . GLY A 1 80 ? 2.423 -15.833 7.200 1.00 55.12 80 GLY A CA 1
ATOM 639 C C . GLY A 1 80 ? 1.703 -16.030 8.530 1.00 55.12 80 GLY A C 1
ATOM 640 O O . GLY A 1 80 ? 2.172 -16.848 9.348 1.00 55.12 80 GLY A O 1
#

Secondary structure (DSSP, 8-state):
------SEE-SHHHHHHHHHH-TTGGG--EEEEEGGG-SS-EE--TTTTTT-TT--EEEEE-TT--SS------EEPPP-